Protein AF-A0A5B1R4V2-F1 (afdb_monomer_lite)

Secondary structure (DSSP, 8-state):
-----PPPP---SHHHHHHHHHHHHHHHHHHHHHHHTT-HHHHHHHHHHHHHHHHHTT-HHHHHHHHHHHHHHHHHTTTT-PPP----TTSHHHHHHHHHHHTEETTEEPPPGGGTT-TTSTTT-TTB---SS-S----HHHHHHTT-

Sequence (148 aa):
MKASGSRPSSTGPSSANEAAERDAAALYAKGAQAELGKRYDAAFRAYVDAGAAFLRLGLRAEAGKALGRAEKIKAARQGMGLAPVVRDSLSEDEQRLVLERGANVNGLRVPLWEEGEGLGDVQRLGNAYMDPDGLLKLSPEQERLSTV

Radius of gyration: 24.56 Å; chains: 1; bounding box: 59×42×67 Å

Foldseek 3Di:
DDDDDDDDDDPDPDVVLVVLLVVLVVLQVQLVVCVVVVVLLSNLVSLCVSLVSCVVSVNNVSSCVSVVVSVVSCVVCVPVDRDDDDDDCPDPVNVVVVCQVVQADPQAGEDDPVCVVDPPCCPPDPRHDDDPVPPPDDDPVVVVVVVD

pLDDT: mean 80.98, std 16.42, range [40.41, 98.06]

Structure (mmCIF, N/CA/C/O backbone):
data_AF-A0A5B1R4V2-F1
#
_entry.id   AF-A0A5B1R4V2-F1
#
loop_
_atom_site.group_PDB
_atom_site.id
_atom_site.type_symbol
_atom_site.label_atom_id
_atom_site.label_alt_id
_atom_site.label_comp_id
_atom_site.label_asym_id
_atom_site.label_entity_id
_atom_site.label_seq_id
_atom_site.pdbx_PDB_ins_code
_atom_site.Cartn_x
_atom_site.Cartn_y
_atom_site.Cartn_z
_atom_site.occupancy
_atom_site.B_iso_or_equiv
_atom_site.auth_seq_id
_atom_site.auth_comp_id
_atom_site.auth_asym_id
_atom_site.auth_atom_id
_atom_site.pdbx_PDB_model_num
ATOM 1 N N . MET A 1 1 ? -29.602 26.559 -44.755 1.00 43.41 1 MET A N 1
ATOM 2 C CA . MET A 1 1 ? -29.619 25.419 -43.814 1.00 43.41 1 MET A CA 1
ATOM 3 C C . MET A 1 1 ? -28.243 24.764 -43.825 1.00 43.41 1 MET A C 1
ATOM 5 O O . MET A 1 1 ? -27.897 24.141 -44.817 1.00 43.41 1 MET A O 1
ATOM 9 N N . LYS A 1 2 ? -27.420 24.958 -42.790 1.00 40.41 2 LYS A N 1
ATOM 10 C CA . LYS A 1 2 ? -26.205 24.160 -42.564 1.00 40.41 2 LYS A CA 1
ATOM 11 C C . LYS A 1 2 ? -26.229 23.708 -41.110 1.00 40.41 2 LYS A C 1
ATOM 13 O O . LYS A 1 2 ? -26.336 24.538 -40.213 1.00 40.41 2 LYS A O 1
ATOM 18 N N . ALA A 1 3 ? -26.268 22.393 -40.933 1.00 45.28 3 ALA A N 1
ATOM 19 C CA . ALA A 1 3 ? -26.444 21.730 -39.657 1.00 45.28 3 ALA A CA 1
ATOM 20 C C . ALA A 1 3 ? -25.195 21.882 -38.782 1.00 45.28 3 ALA A C 1
ATOM 22 O O . ALA A 1 3 ? -24.066 21.718 -39.243 1.00 45.28 3 ALA A O 1
ATOM 23 N N . SER A 1 4 ? -25.455 22.192 -37.516 1.00 47.47 4 SER A N 1
ATOM 24 C CA . SER A 1 4 ? -24.534 22.087 -36.393 1.00 47.47 4 SER A CA 1
ATOM 25 C C . SER A 1 4 ? -24.094 20.630 -36.225 1.00 47.47 4 SER A C 1
ATOM 27 O O . SER A 1 4 ? -24.928 19.753 -36.008 1.00 47.47 4 SER A O 1
ATOM 29 N N . GLY A 1 5 ? -22.793 20.373 -36.347 1.00 43.22 5 GLY A N 1
ATOM 30 C CA . GLY A 1 5 ? -22.163 19.122 -35.935 1.00 43.22 5 GLY A CA 1
ATOM 31 C C . GLY A 1 5 ? -21.482 19.331 -34.589 1.00 43.22 5 GLY A C 1
ATOM 32 O O . GLY A 1 5 ? -20.332 19.763 -34.540 1.00 43.22 5 GLY A O 1
ATOM 33 N N . SER A 1 6 ? -22.209 19.063 -33.506 1.00 46.66 6 SER A N 1
ATOM 34 C CA . SER A 1 6 ? -21.683 19.080 -32.140 1.00 46.66 6 SER A CA 1
ATOM 35 C C . SER A 1 6 ? -20.737 17.889 -31.954 1.00 46.66 6 SER A C 1
ATOM 37 O O . SER A 1 6 ? -21.153 16.741 -32.118 1.00 46.66 6 SER A O 1
ATOM 39 N N . ARG A 1 7 ? -19.454 18.137 -31.663 1.00 51.91 7 ARG A N 1
ATOM 40 C CA . ARG A 1 7 ? -18.500 17.070 -31.316 1.00 51.91 7 ARG A CA 1
ATOM 41 C C . ARG A 1 7 ? -18.818 16.538 -29.909 1.00 51.91 7 ARG A C 1
ATOM 43 O O . ARG A 1 7 ? -19.034 17.353 -29.013 1.00 51.91 7 ARG A O 1
ATOM 50 N N . PRO A 1 8 ? -18.812 15.213 -29.683 1.00 48.41 8 PRO A N 1
ATOM 51 C CA . PRO A 1 8 ? -18.995 14.652 -28.351 1.00 48.41 8 PRO A CA 1
ATOM 52 C C . PRO A 1 8 ? -17.787 14.995 -27.469 1.00 48.41 8 PRO A C 1
ATOM 54 O O . PRO A 1 8 ? -16.636 14.784 -27.853 1.00 48.41 8 PRO A O 1
ATOM 57 N N . SER A 1 9 ? -18.063 15.560 -26.295 1.00 51.78 9 SER A N 1
ATOM 58 C CA . SER A 1 9 ? -17.080 15.861 -25.258 1.00 51.78 9 SER A CA 1
ATOM 59 C C . SER A 1 9 ? -16.480 14.574 -24.690 1.00 51.78 9 SER A C 1
ATOM 61 O O . SER A 1 9 ? -17.198 13.642 -24.336 1.00 51.78 9 SER A O 1
ATOM 63 N N . SER A 1 10 ? -15.157 14.548 -24.577 1.00 52.62 10 SER A N 1
ATOM 64 C CA . SER A 1 10 ? -14.355 13.475 -23.995 1.00 52.62 10 SER A CA 1
ATOM 65 C C . SER A 1 10 ? -14.582 13.346 -22.482 1.00 52.62 10 SER A C 1
ATOM 67 O O . SER A 1 10 ? -13.921 14.014 -21.686 1.00 52.62 10 SER A O 1
ATOM 69 N N . THR A 1 11 ? -15.490 12.466 -22.069 1.00 56.22 11 THR A N 1
ATOM 70 C CA . THR A 1 11 ? -15.658 12.038 -20.669 1.00 56.22 11 THR A CA 1
ATOM 71 C C . THR A 1 11 ? -14.894 10.725 -20.467 1.00 56.22 11 THR A C 1
ATOM 73 O O . THR A 1 11 ? -15.481 9.653 -20.521 1.00 56.22 11 THR A O 1
ATOM 76 N N . GLY A 1 12 ? -13.564 10.789 -20.352 1.00 57.59 12 GLY A N 1
ATOM 77 C CA . GLY A 1 12 ? -12.692 9.597 -20.349 1.00 57.59 12 GLY A CA 1
ATOM 78 C C . GLY A 1 12 ? -12.005 9.255 -19.014 1.00 57.59 12 GLY A C 1
ATOM 79 O O . GLY A 1 12 ? -12.005 8.090 -18.645 1.00 57.59 12 GLY A O 1
ATOM 80 N N . PRO A 1 13 ? -11.435 10.215 -18.258 1.00 58.84 13 PRO A N 1
ATOM 81 C CA . PRO A 1 13 ? -10.667 9.883 -17.043 1.00 58.84 13 PRO A CA 1
ATOM 82 C C . PRO A 1 13 ? -11.305 10.295 -15.696 1.00 58.84 13 PRO A C 1
ATOM 84 O O . PRO A 1 13 ? -10.902 9.785 -14.655 1.00 58.84 13 PRO A O 1
ATOM 87 N N . SER A 1 14 ? -12.303 11.190 -15.674 1.00 66.38 14 SER A N 1
ATOM 88 C CA . SER A 1 14 ? -12.836 11.750 -14.410 1.00 66.38 14 SER A CA 1
ATOM 89 C C . SER A 1 14 ? -13.628 10.733 -13.582 1.00 66.38 14 SER A C 1
ATOM 91 O O . SER A 1 14 ? -13.420 10.612 -12.380 1.00 66.38 14 SER A O 1
ATOM 93 N N . SER A 1 15 ? -14.508 9.956 -14.218 1.00 76.06 15 SER A N 1
ATOM 94 C CA . SER A 1 15 ? -15.376 9.003 -13.514 1.00 76.06 15 SER A CA 1
ATOM 95 C C . SER A 1 15 ? -14.612 7.809 -12.937 1.00 76.06 15 SER A C 1
ATOM 97 O O . SER A 1 15 ? -15.007 7.270 -11.905 1.00 76.06 15 SER A O 1
ATOM 99 N N . ALA A 1 16 ? -13.519 7.397 -13.589 1.00 81.12 16 ALA A N 1
ATOM 100 C CA . ALA A 1 16 ? -12.657 6.317 -13.116 1.00 81.12 16 ALA A CA 1
ATOM 101 C C . ALA A 1 16 ? -11.866 6.739 -11.869 1.00 81.12 16 ALA A C 1
ATOM 103 O O . ALA A 1 16 ? -11.811 5.985 -10.899 1.00 81.12 16 ALA A O 1
ATOM 104 N N . ASN A 1 17 ? -11.335 7.966 -11.859 1.00 86.31 17 ASN A N 1
ATOM 105 C CA . ASN A 1 17 ? -10.667 8.519 -10.682 1.00 86.31 17 ASN A CA 1
ATOM 106 C C . ASN A 1 17 ? -11.640 8.688 -9.512 1.00 86.31 17 ASN A C 1
ATOM 108 O O . ASN A 1 17 ? -11.322 8.276 -8.405 1.00 86.31 17 ASN A O 1
ATOM 112 N N . GLU A 1 18 ? -12.858 9.181 -9.752 1.00 88.94 18 GLU A N 1
ATOM 113 C CA . GLU A 1 18 ? -13.885 9.265 -8.707 1.00 88.94 18 GLU A CA 1
ATOM 114 C C . GLU A 1 18 ? -14.257 7.896 -8.119 1.00 88.94 18 GLU A C 1
ATOM 116 O O . GLU A 1 18 ? -14.480 7.775 -6.915 1.00 88.94 18 GLU A O 1
ATOM 121 N N . ALA A 1 19 ? -14.356 6.857 -8.953 1.00 92.44 19 ALA A N 1
ATOM 122 C CA . ALA A 1 19 ? -14.608 5.500 -8.477 1.00 92.44 19 ALA A CA 1
ATOM 123 C C . ALA A 1 19 ? -13.443 4.993 -7.613 1.00 92.44 19 ALA A C 1
ATOM 125 O O . ALA A 1 19 ? -13.670 4.519 -6.502 1.00 92.44 19 ALA A O 1
ATOM 126 N N . ALA A 1 20 ? -12.204 5.187 -8.066 1.00 93.31 20 ALA A N 1
ATOM 127 C CA . ALA A 1 20 ? -11.012 4.804 -7.318 1.00 93.31 20 ALA A CA 1
ATOM 128 C C . ALA A 1 20 ? -10.870 5.575 -5.990 1.00 93.31 20 ALA A C 1
ATOM 130 O O . ALA A 1 20 ? -10.469 5.001 -4.977 1.00 93.31 20 ALA A O 1
ATOM 131 N N . GLU A 1 21 ? -11.243 6.856 -5.960 1.00 94.25 21 GLU A N 1
ATOM 132 C CA . GLU A 1 21 ? -11.304 7.656 -4.734 1.00 94.25 21 GLU A CA 1
ATOM 133 C C . GLU A 1 21 ? -12.346 7.111 -3.751 1.00 94.25 21 GLU A C 1
ATOM 135 O O . GLU A 1 21 ? -12.066 6.998 -2.554 1.00 94.25 21 GLU A O 1
ATOM 140 N N . ARG A 1 22 ? -13.535 6.728 -4.241 1.00 95.81 22 ARG A N 1
ATOM 141 C CA . ARG A 1 22 ? -14.576 6.092 -3.415 1.00 95.81 22 ARG A CA 1
ATOM 142 C C . ARG A 1 22 ? -14.102 4.754 -2.855 1.00 95.81 22 ARG A C 1
ATOM 144 O O . ARG A 1 22 ? -14.316 4.499 -1.671 1.00 95.81 22 ARG A O 1
ATOM 151 N N . ASP A 1 23 ? -13.423 3.939 -3.656 1.00 96.06 23 ASP A N 1
ATOM 152 C CA . ASP A 1 23 ? -12.872 2.655 -3.215 1.00 96.06 23 ASP A CA 1
ATOM 153 C C . ASP A 1 23 ? -11.780 2.846 -2.149 1.00 96.06 23 ASP A C 1
ATOM 155 O O . ASP A 1 23 ? -11.788 2.176 -1.110 1.00 96.06 23 ASP A O 1
ATOM 159 N N . ALA A 1 24 ? -10.886 3.822 -2.337 1.00 96.81 24 ALA A N 1
ATOM 160 C CA . ALA A 1 24 ? -9.872 4.183 -1.347 1.00 96.81 24 ALA A CA 1
ATOM 161 C C . ALA A 1 24 ? -10.504 4.685 -0.033 1.00 96.81 24 ALA A C 1
ATOM 163 O O . ALA A 1 24 ? -10.103 4.276 1.064 1.00 96.81 24 ALA A O 1
ATOM 164 N N . ALA A 1 25 ? -11.548 5.514 -0.124 1.00 96.56 25 ALA A N 1
ATOM 165 C CA . ALA A 1 25 ? -12.315 5.967 1.033 1.00 96.56 25 ALA A CA 1
ATOM 166 C C . ALA A 1 25 ? -13.054 4.812 1.733 1.00 96.56 25 ALA A C 1
ATOM 168 O O . ALA A 1 25 ? -13.112 4.773 2.966 1.00 96.56 25 ALA A O 1
ATOM 169 N N . ALA A 1 26 ? -13.566 3.835 0.981 1.00 98.00 26 ALA A N 1
ATOM 170 C CA . ALA A 1 26 ? -14.204 2.643 1.530 1.00 98.00 26 ALA A CA 1
ATOM 171 C C . ALA A 1 26 ? -13.207 1.764 2.305 1.00 98.00 26 ALA A C 1
ATOM 173 O O . ALA A 1 26 ? -13.535 1.285 3.394 1.00 98.00 26 ALA A O 1
ATOM 174 N N . LEU A 1 27 ? -11.973 1.605 1.810 1.00 97.62 27 LEU A N 1
ATOM 175 C CA . LEU A 1 27 ? -10.892 0.930 2.543 1.00 97.62 27 LEU A CA 1
ATO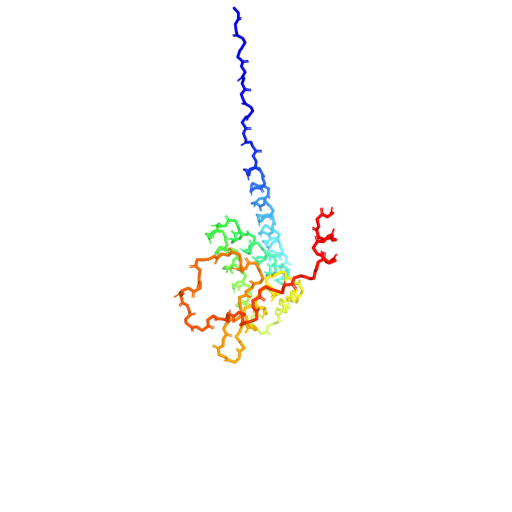M 176 C C . LEU A 1 27 ? -10.557 1.660 3.851 1.00 97.62 27 LEU A C 1
ATOM 178 O O . LEU A 1 27 ? -10.445 1.025 4.903 1.00 97.62 27 LEU A O 1
ATOM 182 N N . TYR A 1 28 ? -10.483 2.993 3.819 1.00 97.75 28 TYR A N 1
ATOM 183 C CA . TYR A 1 28 ? -10.264 3.796 5.024 1.00 97.75 28 TYR A CA 1
ATOM 184 C C . TYR A 1 28 ? -11.391 3.605 6.051 1.00 97.75 28 TYR A C 1
ATOM 186 O O . TYR A 1 28 ? -11.133 3.367 7.235 1.00 97.75 28 TYR A O 1
ATOM 194 N N . ALA A 1 29 ? -12.649 3.659 5.603 1.00 98.06 29 ALA A N 1
ATOM 195 C CA . ALA A 1 29 ? -13.817 3.445 6.454 1.00 98.06 29 ALA A CA 1
ATOM 196 C C . ALA A 1 29 ? -13.841 2.024 7.042 1.00 98.06 29 ALA A C 1
ATOM 198 O O . ALA A 1 29 ? -14.110 1.853 8.233 1.00 98.06 29 ALA A O 1
ATOM 199 N N . LYS A 1 30 ? -13.489 1.007 6.246 1.00 97.75 30 LYS A N 1
ATOM 200 C CA . LYS A 1 30 ? -13.327 -0.381 6.704 1.00 97.75 30 LYS A CA 1
ATOM 201 C C . LYS A 1 30 ? -12.275 -0.487 7.810 1.00 97.75 30 LYS A C 1
ATOM 203 O O . LYS A 1 30 ? -12.514 -1.175 8.803 1.00 97.75 30 LYS A O 1
ATOM 208 N N . GLY A 1 31 ? -11.152 0.220 7.668 1.00 96.88 31 GLY A N 1
ATOM 209 C CA . GLY A 1 31 ? -10.122 0.327 8.703 1.00 96.88 31 GLY A CA 1
ATOM 210 C C . GLY A 1 31 ? -10.666 0.910 10.007 1.00 96.88 31 GLY A C 1
ATOM 211 O O . GLY A 1 31 ? -10.493 0.306 11.065 1.00 96.88 31 GLY A O 1
ATOM 212 N N . ALA A 1 32 ? -11.415 2.012 9.923 1.00 97.69 32 ALA A N 1
ATOM 213 C CA . ALA A 1 32 ? -12.030 2.650 11.087 1.00 97.69 32 ALA A CA 1
ATOM 214 C C . ALA A 1 32 ? -13.023 1.725 11.813 1.00 97.69 32 ALA A C 1
ATOM 216 O O . ALA A 1 32 ? -12.983 1.608 13.037 1.00 97.69 32 ALA A O 1
ATOM 217 N N . GLN A 1 33 ? -13.875 1.015 11.068 1.00 97.81 33 GLN A N 1
ATOM 218 C CA . GLN A 1 33 ? -14.822 0.054 11.646 1.00 97.81 33 GLN A CA 1
ATOM 219 C C . GLN A 1 33 ? -14.109 -1.129 12.316 1.00 97.81 33 GLN A C 1
ATOM 221 O O . GLN A 1 33 ? -14.471 -1.541 13.419 1.00 97.81 33 GLN A O 1
ATOM 226 N N . ALA A 1 34 ? -13.062 -1.665 11.682 1.00 96.56 34 ALA A N 1
ATOM 227 C CA . ALA A 1 34 ? -12.259 -2.733 12.265 1.00 96.56 34 ALA A CA 1
ATOM 228 C C . ALA A 1 34 ? -11.538 -2.278 13.545 1.00 96.56 34 ALA A C 1
ATOM 230 O O . ALA A 1 34 ? -11.454 -3.047 14.504 1.00 96.56 34 ALA A O 1
ATOM 231 N N . GLU A 1 35 ? -11.063 -1.031 13.589 1.00 95.38 35 GLU A N 1
ATOM 232 C CA . GLU A 1 35 ? -10.407 -0.464 14.766 1.00 95.38 35 GLU A CA 1
ATOM 233 C C . GLU A 1 35 ? -11.380 -0.311 15.942 1.00 95.38 35 GLU A C 1
ATOM 235 O O . GLU A 1 35 ? -11.058 -0.736 17.053 1.00 95.38 35 GLU A O 1
ATOM 240 N N . LEU A 1 36 ? -12.594 0.202 15.695 1.00 96.25 36 LEU A N 1
ATOM 241 C CA . LEU A 1 36 ? -13.664 0.274 16.702 1.00 96.25 36 LEU A CA 1
ATOM 242 C C . LEU A 1 36 ? -14.012 -1.113 17.260 1.00 96.25 36 LEU A C 1
ATOM 244 O O . LEU A 1 36 ? -14.207 -1.278 18.463 1.00 96.25 36 LEU A O 1
ATOM 248 N N . GLY A 1 37 ? -14.015 -2.130 16.396 1.00 95.94 37 GLY A N 1
ATOM 249 C CA . GLY A 1 37 ? -14.207 -3.529 16.775 1.00 95.94 37 GLY A CA 1
ATOM 250 C C . GLY A 1 37 ? -12.992 -4.199 17.428 1.00 95.94 37 GLY A C 1
ATOM 251 O O . GLY A 1 37 ? -13.027 -5.411 17.632 1.00 95.94 37 GLY A O 1
ATOM 252 N N . LYS A 1 38 ? -11.908 -3.461 17.719 1.00 93.38 38 LYS A N 1
ATOM 253 C CA . LYS A 1 38 ? -10.629 -3.973 18.256 1.00 93.38 38 LYS A CA 1
ATOM 254 C C . LYS A 1 38 ? -9.976 -5.064 17.392 1.00 93.38 38 LYS A C 1
ATOM 256 O O . LYS A 1 38 ? -9.137 -5.830 17.865 1.00 93.38 38 LYS A O 1
ATOM 261 N N . ARG A 1 39 ? -10.323 -5.131 16.104 1.00 94.00 39 ARG A N 1
ATOM 262 C CA . ARG A 1 39 ? -9.727 -6.041 15.112 1.00 94.00 39 ARG A CA 1
ATOM 263 C C . ARG A 1 39 ? -8.501 -5.376 14.494 1.00 94.00 39 ARG A C 1
ATOM 265 O O . ARG A 1 39 ? -8.496 -5.021 13.318 1.00 94.00 39 ARG A O 1
ATOM 272 N N . TYR A 1 40 ? -7.473 -5.172 15.314 1.00 93.12 40 TYR A N 1
ATOM 273 C CA . TYR A 1 40 ? -6.329 -4.322 14.972 1.00 93.12 40 TYR A CA 1
ATOM 274 C C . TYR A 1 40 ? -5.533 -4.798 13.752 1.00 93.12 40 TYR A C 1
ATOM 276 O O . TYR A 1 40 ? -5.097 -3.956 12.976 1.00 93.12 40 TYR A O 1
ATOM 284 N N . ASP A 1 41 ? -5.405 -6.109 13.519 1.00 91.69 41 ASP A N 1
ATOM 285 C CA . ASP A 1 41 ? -4.743 -6.629 12.312 1.00 91.69 41 ASP A CA 1
ATOM 286 C C . ASP A 1 41 ? -5.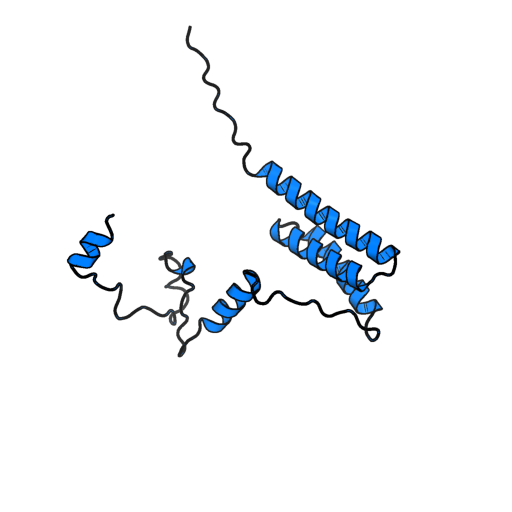499 -6.249 11.033 1.00 91.69 41 ASP A C 1
ATOM 288 O O . ASP A 1 41 ? -4.909 -5.792 10.053 1.00 91.69 41 ASP A O 1
ATOM 292 N N . ALA A 1 42 ? -6.827 -6.396 11.054 1.00 93.62 42 ALA A N 1
ATOM 293 C CA . ALA A 1 42 ? -7.686 -6.033 9.932 1.00 93.62 42 ALA A CA 1
ATOM 294 C C . ALA A 1 42 ? -7.715 -4.514 9.717 1.00 93.62 42 ALA A C 1
ATOM 296 O O . ALA A 1 42 ? -7.684 -4.058 8.576 1.00 93.62 42 ALA A O 1
ATOM 297 N N . ALA A 1 43 ? -7.732 -3.738 10.805 1.00 95.44 43 ALA A N 1
ATOM 298 C CA . ALA A 1 43 ? -7.672 -2.283 10.756 1.00 95.44 43 ALA A CA 1
ATOM 299 C C . ALA A 1 43 ? -6.345 -1.789 10.168 1.00 95.44 43 ALA A C 1
ATOM 301 O O . ALA A 1 43 ? -6.342 -0.956 9.265 1.00 95.44 43 ALA A O 1
ATOM 302 N N . PHE A 1 44 ? -5.225 -2.344 10.637 1.00 94.94 44 PHE A N 1
ATOM 303 C CA . PHE A 1 44 ? -3.891 -2.006 10.154 1.00 94.94 44 PHE A CA 1
ATOM 304 C C . PHE A 1 44 ? -3.760 -2.269 8.651 1.00 94.94 44 PHE A C 1
ATOM 306 O O . PHE A 1 44 ? -3.373 -1.367 7.914 1.00 94.94 44 PHE A O 1
ATOM 313 N N . ARG A 1 45 ? -4.148 -3.467 8.187 1.00 94.38 45 ARG A N 1
ATOM 314 C CA . ARG A 1 45 ? -4.126 -3.816 6.757 1.00 94.38 45 ARG A CA 1
ATOM 315 C C . ARG A 1 45 ? -4.990 -2.869 5.929 1.00 94.38 45 ARG A C 1
ATOM 317 O O . ARG A 1 45 ? -4.490 -2.271 4.989 1.00 94.38 45 ARG A O 1
ATOM 324 N N . ALA A 1 46 ? -6.236 -2.638 6.342 1.00 96.44 46 ALA A N 1
ATOM 325 C CA . ALA A 1 46 ? -7.144 -1.753 5.615 1.00 96.44 46 ALA A CA 1
ATOM 326 C C . ALA A 1 46 ? -6.627 -0.304 5.515 1.00 96.44 46 ALA A C 1
ATOM 328 O O . ALA A 1 46 ? -6.805 0.335 4.481 1.00 96.44 46 ALA A O 1
ATOM 329 N N . TYR A 1 47 ? -5.957 0.215 6.551 1.00 97.50 47 TYR A N 1
ATOM 330 C CA . TYR A 1 47 ? -5.337 1.541 6.489 1.00 97.50 47 TYR A CA 1
ATOM 331 C C . TYR A 1 47 ? -4.100 1.595 5.587 1.00 97.50 47 TYR A C 1
ATOM 333 O O . TYR A 1 47 ? -3.899 2.605 4.911 1.00 97.50 47 TYR A O 1
ATOM 341 N N . VAL A 1 48 ? -3.288 0.534 5.548 1.00 95.81 48 VAL A N 1
ATOM 342 C CA . VAL A 1 48 ? -2.166 0.426 4.600 1.00 95.81 48 VAL A CA 1
ATOM 343 C C . VAL A 1 48 ? -2.689 0.376 3.164 1.00 95.81 48 VAL A C 1
ATOM 345 O O . VAL A 1 48 ? -2.213 1.140 2.326 1.00 95.81 48 VAL A O 1
ATOM 348 N N . ASP A 1 49 ? -3.715 -0.438 2.903 1.00 95.62 49 ASP A N 1
ATOM 349 C CA . ASP A 1 49 ? -4.334 -0.571 1.580 1.00 95.62 49 ASP A CA 1
ATOM 350 C C . ASP A 1 49 ? -4.956 0.757 1.119 1.00 95.62 49 ASP A C 1
ATOM 352 O O . ASP A 1 49 ? -4.737 1.194 -0.011 1.00 95.62 49 ASP A O 1
ATOM 356 N N . ALA A 1 50 ? -5.670 1.454 2.014 1.00 97.44 50 ALA A N 1
ATOM 357 C CA . ALA A 1 50 ? -6.214 2.783 1.739 1.00 97.44 50 ALA A CA 1
ATOM 358 C C . ALA A 1 50 ? -5.104 3.801 1.433 1.00 97.44 50 ALA A C 1
ATOM 360 O O . ALA A 1 50 ? -5.205 4.562 0.473 1.00 97.44 50 ALA A O 1
ATOM 361 N N . GLY A 1 51 ? -4.024 3.801 2.222 1.00 96.94 51 GLY A N 1
ATOM 362 C CA . GLY A 1 51 ? -2.874 4.678 2.007 1.00 96.94 51 GLY A CA 1
ATOM 363 C C . GLY A 1 51 ? -2.217 4.456 0.644 1.00 96.94 51 GLY A C 1
ATOM 364 O O . GLY A 1 51 ? -1.953 5.421 -0.072 1.00 96.94 51 GLY A O 1
ATOM 365 N N . ALA A 1 52 ? -2.013 3.196 0.255 1.00 94.19 52 ALA A N 1
ATOM 366 C CA . ALA A 1 52 ? -1.483 2.839 -1.058 1.00 94.19 52 ALA A CA 1
ATOM 367 C C . ALA A 1 52 ? -2.412 3.291 -2.199 1.00 94.19 52 ALA A C 1
ATOM 369 O O . ALA A 1 52 ? -1.939 3.870 -3.179 1.00 94.19 52 ALA A O 1
ATOM 370 N N . ALA A 1 53 ? -3.727 3.094 -2.060 1.00 95.31 53 ALA A N 1
ATOM 371 C CA . ALA A 1 53 ? -4.708 3.540 -3.048 1.00 95.31 53 ALA A CA 1
ATOM 372 C C . ALA A 1 53 ? -4.704 5.071 -3.216 1.00 95.31 53 ALA A C 1
ATOM 374 O O . ALA A 1 53 ? -4.628 5.568 -4.339 1.00 95.31 53 ALA A O 1
ATOM 375 N N . PHE A 1 54 ? -4.679 5.829 -2.115 1.00 96.75 54 PHE A N 1
ATOM 376 C CA . PHE A 1 54 ? -4.573 7.290 -2.166 1.00 96.75 54 PHE A CA 1
ATOM 377 C C . PHE A 1 54 ? -3.260 7.771 -2.800 1.00 96.75 54 PHE A C 1
ATOM 379 O O . PHE A 1 54 ? -3.269 8.752 -3.542 1.00 96.75 54 PHE A O 1
ATOM 386 N N . LEU A 1 55 ? -2.138 7.078 -2.566 1.00 95.31 55 LEU A N 1
ATOM 387 C CA . LEU A 1 55 ? -0.860 7.412 -3.205 1.00 95.31 55 LEU A CA 1
ATOM 388 C C . LEU A 1 55 ? -0.898 7.226 -4.723 1.00 95.31 55 LEU A C 1
ATOM 390 O O . LEU A 1 55 ? -0.392 8.094 -5.434 1.00 95.31 55 LEU A O 1
ATOM 394 N N . ARG A 1 56 ? -1.525 6.152 -5.222 1.00 92.50 56 ARG A N 1
ATOM 395 C CA . ARG A 1 56 ? -1.701 5.923 -6.670 1.00 92.50 56 ARG A CA 1
ATOM 396 C C . ARG A 1 56 ? -2.513 7.038 -7.338 1.00 92.50 56 ARG A C 1
ATOM 398 O O . ARG A 1 56 ? -2.250 7.371 -8.485 1.00 92.50 56 ARG A O 1
ATOM 405 N N . LEU A 1 57 ? -3.440 7.647 -6.598 1.00 92.69 57 LEU A N 1
ATOM 406 C CA . LEU A 1 57 ? -4.261 8.779 -7.045 1.00 92.69 57 LEU A CA 1
ATOM 407 C C . LEU A 1 57 ? -3.588 10.150 -6.842 1.00 92.69 57 LEU A C 1
ATOM 409 O O . LEU A 1 57 ? -4.151 11.176 -7.208 1.00 92.69 57 LEU A O 1
ATOM 413 N N . GLY A 1 58 ? -2.395 10.203 -6.238 1.00 94.19 58 GLY A N 1
ATOM 414 C CA . GLY A 1 58 ? -1.701 11.457 -5.925 1.00 94.19 58 GLY A CA 1
ATOM 415 C C . GLY A 1 58 ? -2.243 12.209 -4.699 1.00 94.19 58 GLY A C 1
ATOM 416 O O . GLY A 1 58 ? -1.752 13.297 -4.384 1.0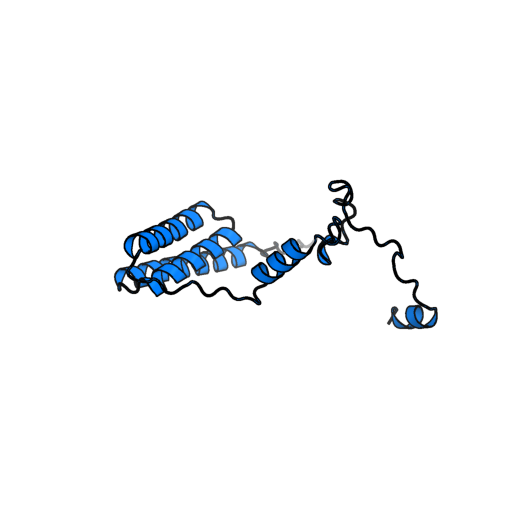0 94.19 58 GLY A O 1
ATOM 417 N N . LEU A 1 59 ? -3.191 11.626 -3.958 1.00 95.12 59 LEU A N 1
ATOM 418 C CA . LEU A 1 59 ? -3.837 12.203 -2.773 1.00 95.12 59 LEU A CA 1
ATOM 419 C C . LEU A 1 59 ? -2.970 12.021 -1.518 1.00 95.12 59 LEU A C 1
ATOM 421 O O . LEU A 1 59 ? -3.248 11.229 -0.615 1.00 95.12 59 LEU A O 1
ATOM 425 N N . ARG A 1 60 ? -1.860 12.764 -1.472 1.00 95.38 60 ARG A N 1
ATOM 426 C CA . ARG A 1 60 ? -0.827 12.630 -0.429 1.00 95.38 60 ARG A CA 1
ATOM 427 C C . ARG A 1 60 ? -1.331 12.917 0.988 1.00 95.38 60 ARG A C 1
ATOM 429 O O . ARG A 1 60 ? -0.865 12.278 1.930 1.00 95.38 60 ARG A O 1
ATOM 436 N N . ALA A 1 61 ? -2.256 13.861 1.158 1.00 96.81 61 ALA A N 1
ATOM 437 C CA . ALA A 1 61 ? -2.775 14.211 2.480 1.00 96.81 61 ALA A CA 1
ATOM 438 C C . ALA A 1 61 ? -3.629 13.072 3.066 1.00 96.81 61 ALA A C 1
ATOM 440 O O . ALA A 1 61 ? -3.468 12.700 4.228 1.00 96.81 61 ALA A O 1
ATOM 441 N N . GLU A 1 62 ? -4.496 12.479 2.250 1.00 95.62 62 GLU A N 1
ATOM 442 C CA . GLU A 1 62 ? -5.372 11.355 2.590 1.00 95.62 62 GLU A CA 1
ATOM 443 C C . GLU A 1 62 ? -4.550 10.099 2.869 1.00 95.62 62 GLU A C 1
ATOM 445 O O . GLU A 1 62 ? -4.756 9.435 3.890 1.00 95.62 62 GLU A O 1
ATOM 450 N N . ALA A 1 63 ? -3.543 9.840 2.030 1.00 96.81 63 ALA A N 1
ATOM 451 C CA . ALA A 1 63 ? -2.567 8.788 2.269 1.00 96.81 63 ALA A CA 1
ATOM 452 C C . ALA A 1 63 ? -1.863 8.966 3.623 1.00 96.81 63 ALA A C 1
ATOM 454 O O . ALA A 1 63 ? -1.809 8.029 4.419 1.00 96.81 63 ALA A O 1
ATOM 455 N N . GLY A 1 64 ? -1.389 10.179 3.928 1.00 97.31 64 GLY A N 1
ATOM 456 C CA . GLY A 1 64 ? -0.748 10.492 5.206 1.00 97.31 64 GLY A CA 1
ATOM 457 C C . GLY A 1 64 ? -1.663 10.248 6.410 1.00 97.31 64 GLY A C 1
ATOM 458 O O . GLY A 1 64 ? -1.229 9.680 7.412 1.00 97.31 64 GLY A O 1
ATOM 459 N N . LYS A 1 65 ? -2.954 10.594 6.306 1.00 97.62 65 LYS A N 1
ATOM 460 C CA . LYS A 1 65 ? -3.950 10.302 7.353 1.00 97.62 65 LYS A CA 1
ATOM 461 C C . LYS A 1 65 ? -4.114 8.795 7.569 1.00 97.62 65 LYS A C 1
ATOM 463 O O . LYS A 1 65 ? -4.142 8.354 8.717 1.00 97.62 65 LYS A O 1
ATOM 468 N N . ALA A 1 66 ? -4.237 8.015 6.494 1.00 97.25 66 ALA A N 1
ATOM 469 C CA . ALA A 1 66 ? -4.398 6.563 6.565 1.00 97.25 66 ALA A CA 1
ATOM 470 C C . ALA A 1 66 ? -3.163 5.888 7.183 1.00 97.25 66 ALA A C 1
ATOM 472 O O . ALA A 1 66 ? -3.277 5.162 8.173 1.00 97.25 66 ALA A O 1
ATOM 473 N N . LEU A 1 67 ? -1.972 6.208 6.674 1.00 97.06 67 LEU A N 1
ATOM 474 C CA . LEU A 1 67 ? -0.714 5.651 7.168 1.00 97.06 67 LEU A CA 1
ATOM 475 C C . LEU A 1 67 ? -0.433 6.064 8.617 1.00 97.06 67 LEU A C 1
ATOM 477 O O . LEU A 1 67 ? -0.056 5.219 9.425 1.00 97.06 67 LEU A O 1
ATOM 481 N N . GLY A 1 68 ? -0.734 7.308 9.000 1.00 96.81 68 GLY A N 1
ATOM 482 C CA . GLY A 1 68 ? -0.600 7.756 10.387 1.00 96.81 68 GLY A CA 1
ATOM 483 C C . GLY A 1 68 ? -1.505 6.994 11.368 1.00 96.81 68 GLY A C 1
ATOM 484 O O . GLY A 1 68 ? -1.149 6.818 12.534 1.00 96.81 68 GLY A O 1
ATOM 485 N N . ARG A 1 69 ? -2.672 6.494 10.930 1.00 96.56 69 ARG A N 1
ATOM 486 C CA . ARG A 1 69 ? -3.500 5.582 11.746 1.00 96.56 69 ARG A CA 1
ATOM 487 C C . ARG A 1 69 ? -2.868 4.199 11.848 1.00 96.56 69 ARG A C 1
ATOM 489 O O . ARG A 1 69 ? -2.792 3.657 12.951 1.00 96.56 69 ARG A O 1
ATOM 496 N N . ALA A 1 70 ? -2.370 3.659 10.737 1.00 94.62 70 ALA A N 1
ATOM 497 C CA . ALA A 1 70 ? -1.667 2.379 10.723 1.00 94.62 70 ALA A CA 1
ATOM 498 C C . ALA A 1 70 ? -0.451 2.397 11.671 1.00 94.62 70 ALA A C 1
ATOM 500 O O . ALA A 1 70 ? -0.282 1.489 12.485 1.00 94.62 70 ALA A O 1
ATOM 501 N N . GLU A 1 71 ? 0.350 3.463 11.651 1.00 94.12 71 GLU A N 1
ATOM 502 C CA . GLU A 1 71 ? 1.488 3.645 12.558 1.00 94.12 71 GLU A CA 1
ATOM 503 C C . GLU A 1 71 ? 1.071 3.695 14.029 1.00 94.12 71 GLU A C 1
ATOM 505 O O . GLU A 1 71 ? 1.710 3.056 14.864 1.00 94.12 71 GLU A O 1
ATOM 510 N N . LYS A 1 72 ? -0.030 4.383 14.357 1.00 94.69 72 LYS A N 1
ATOM 511 C CA . LYS A 1 72 ? -0.573 4.405 15.726 1.00 94.69 72 LYS A CA 1
ATOM 512 C C . LYS A 1 72 ? -0.986 3.016 16.197 1.00 94.69 72 LYS A C 1
ATOM 514 O O . LYS A 1 72 ? -0.659 2.644 17.321 1.00 94.69 72 LYS A O 1
ATOM 519 N N . ILE A 1 73 ? -1.656 2.237 15.346 1.00 91.56 73 ILE A N 1
ATOM 520 C CA . ILE A 1 73 ? -2.017 0.848 15.661 1.00 91.56 73 ILE A CA 1
ATOM 521 C C . ILE A 1 73 ? -0.750 0.012 15.865 1.00 91.56 73 ILE A C 1
ATOM 523 O O . ILE A 1 73 ? -0.655 -0.722 16.847 1.00 91.56 73 ILE A O 1
ATOM 527 N N . LYS A 1 74 ? 0.246 0.163 14.984 1.00 89.75 74 LYS A N 1
ATOM 528 C CA . LYS A 1 74 ? 1.542 -0.512 15.099 1.00 89.75 74 LYS A CA 1
ATOM 529 C C . LYS A 1 74 ? 2.240 -0.191 16.412 1.00 89.75 74 LYS A C 1
ATOM 531 O O . LYS A 1 74 ? 2.673 -1.118 17.085 1.00 89.75 74 LYS A O 1
ATOM 536 N N . ALA A 1 75 ? 2.312 1.083 16.787 1.00 89.12 75 ALA A N 1
ATOM 537 C CA . ALA A 1 75 ? 2.912 1.529 18.040 1.00 89.12 75 ALA A CA 1
ATOM 538 C C . ALA A 1 75 ? 2.153 0.981 19.259 1.00 89.12 75 ALA A C 1
ATOM 540 O O . ALA A 1 75 ? 2.760 0.380 20.138 1.00 89.12 75 ALA A O 1
ATOM 541 N N . ALA A 1 76 ? 0.822 1.098 19.276 1.00 87.44 76 ALA A N 1
ATOM 542 C CA . ALA A 1 76 ? -0.019 0.620 20.376 1.00 87.44 76 ALA A CA 1
ATOM 543 C C . ALA A 1 76 ? 0.008 -0.909 20.557 1.00 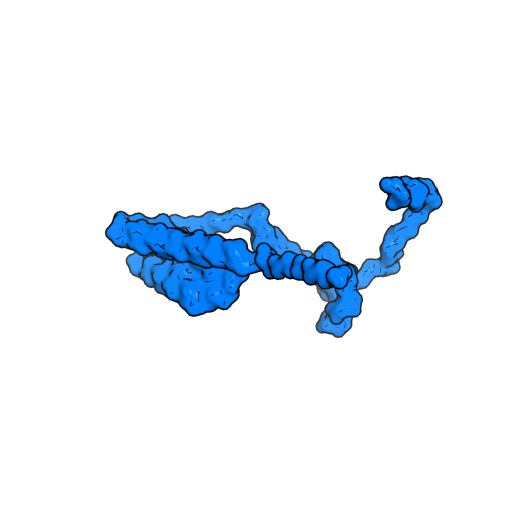87.44 76 ALA A C 1
ATOM 545 O O . ALA A 1 76 ? -0.324 -1.419 21.626 1.00 87.44 76 ALA A O 1
ATOM 546 N N . ARG A 1 77 ? 0.373 -1.650 19.507 1.00 85.38 77 ARG A N 1
ATOM 547 C CA . ARG A 1 77 ? 0.418 -3.118 19.484 1.00 85.38 77 ARG A CA 1
ATOM 548 C C . ARG A 1 77 ? 1.841 -3.676 19.472 1.00 85.38 77 ARG A C 1
ATOM 550 O O . ARG A 1 77 ? 2.002 -4.890 19.320 1.00 85.38 77 ARG A O 1
ATOM 557 N N . GLN A 1 78 ? 2.866 -2.835 19.643 1.00 78.12 78 GLN A N 1
ATOM 558 C CA . GLN A 1 78 ? 4.244 -3.302 19.801 1.00 78.12 78 GLN A CA 1
ATOM 559 C C . GLN A 1 78 ? 4.310 -4.337 20.936 1.00 78.12 78 GLN A C 1
ATOM 561 O O . GLN A 1 78 ? 3.818 -4.103 22.035 1.00 78.12 78 GLN A O 1
ATOM 566 N N . GLY A 1 79 ? 4.861 -5.517 20.645 1.00 68.56 79 GLY A N 1
ATOM 567 C CA . GLY A 1 79 ? 4.993 -6.616 21.611 1.00 68.56 79 GLY A CA 1
ATOM 568 C C . GLY A 1 79 ? 3.774 -7.538 21.768 1.00 68.56 79 GLY A C 1
ATOM 569 O O . GLY A 1 79 ? 3.941 -8.647 22.258 1.00 68.56 79 GLY A O 1
ATOM 570 N N . MET A 1 80 ? 2.579 -7.157 21.298 1.00 73.12 80 MET A N 1
ATOM 571 C CA . MET A 1 80 ? 1.379 -8.024 21.308 1.00 73.12 80 MET A CA 1
ATOM 572 C C . MET A 1 80 ? 1.171 -8.812 20.006 1.00 73.12 80 MET A C 1
ATOM 574 O O . MET A 1 80 ? 0.226 -9.590 19.907 1.00 73.12 80 MET A O 1
ATOM 578 N N . GLY A 1 81 ? 2.041 -8.599 19.015 1.00 66.88 81 GLY A N 1
ATOM 579 C CA . GLY A 1 81 ? 1.939 -9.198 17.689 1.00 66.88 81 GLY A CA 1
ATOM 580 C C . GLY A 1 81 ? 0.865 -8.511 16.845 1.00 66.88 81 GLY A C 1
ATOM 581 O O . GLY A 1 81 ? -0.330 -8.611 17.119 1.00 66.88 81 GLY A O 1
ATOM 582 N N . LEU A 1 82 ? 1.303 -7.799 15.808 1.00 76.94 82 LEU A N 1
ATOM 583 C CA . LEU A 1 82 ? 0.481 -7.607 14.617 1.00 76.94 82 LEU A CA 1
ATOM 584 C C . LEU A 1 82 ? 0.878 -8.685 13.619 1.00 76.94 82 LEU A C 1
ATOM 586 O O . LEU A 1 82 ? 2.070 -8.982 13.480 1.00 76.94 82 LEU A O 1
ATOM 590 N N . ALA A 1 83 ? -0.101 -9.249 12.920 1.00 75.00 83 ALA A N 1
ATOM 591 C CA . ALA A 1 83 ? 0.180 -10.162 11.828 1.00 75.00 83 ALA A CA 1
ATOM 592 C C . ALA A 1 83 ? 1.072 -9.444 10.798 1.00 75.00 83 ALA A C 1
ATOM 594 O O . ALA A 1 83 ? 0.730 -8.333 10.374 1.00 75.00 83 ALA A O 1
ATOM 595 N N . PRO A 1 84 ? 2.195 -10.052 10.371 1.00 73.69 84 PRO A N 1
ATOM 596 C CA . PRO A 1 84 ? 3.019 -9.484 9.319 1.00 73.69 84 PRO A CA 1
ATOM 597 C C . PRO A 1 84 ? 2.171 -9.145 8.089 1.00 73.69 84 PRO A C 1
ATOM 599 O O . PRO A 1 84 ? 1.221 -9.862 7.739 1.00 73.69 84 PRO A O 1
ATOM 602 N N . VAL A 1 85 ? 2.506 -8.033 7.436 1.00 74.44 85 VAL A N 1
ATOM 603 C CA . VAL A 1 85 ? 1.959 -7.736 6.112 1.00 74.44 85 VAL A CA 1
ATOM 604 C C . VAL A 1 85 ? 2.615 -8.714 5.153 1.00 74.44 85 VAL A C 1
ATOM 606 O O . VAL A 1 85 ? 3.805 -8.599 4.866 1.00 74.44 85 VAL A O 1
ATOM 609 N N . VAL A 1 86 ? 1.847 -9.707 4.713 1.00 78.31 86 VAL A N 1
ATOM 610 C CA . VAL A 1 86 ? 2.275 -10.614 3.651 1.00 78.31 86 VAL A CA 1
ATOM 611 C C . VAL A 1 86 ? 2.300 -9.794 2.372 1.00 78.31 86 VAL A C 1
ATOM 613 O O . VAL A 1 86 ? 1.275 -9.250 1.967 1.00 78.31 86 VAL A O 1
ATOM 616 N N . ARG A 1 87 ? 3.486 -9.655 1.786 1.00 79.19 87 ARG A N 1
ATOM 617 C CA . ARG A 1 87 ? 3.646 -9.025 0.480 1.00 79.19 87 ARG A CA 1
ATOM 618 C C . ARG A 1 87 ? 3.422 -10.075 -0.591 1.00 79.19 87 ARG A C 1
ATOM 620 O O . ARG A 1 87 ? 3.889 -11.203 -0.443 1.00 79.19 87 ARG A O 1
ATOM 627 N N . ASP A 1 88 ? 2.715 -9.700 -1.646 1.00 83.44 88 ASP A N 1
ATOM 628 C CA . ASP A 1 88 ? 2.586 -10.550 -2.819 1.00 83.44 88 ASP A CA 1
ATOM 629 C C . ASP A 1 88 ? 3.893 -10.497 -3.615 1.00 83.44 88 ASP A C 1
ATOM 631 O O . ASP A 1 88 ? 4.218 -9.483 -4.238 1.00 83.44 88 ASP A O 1
ATOM 635 N N . SER A 1 89 ? 4.647 -11.596 -3.576 1.00 83.62 89 SER A N 1
ATOM 636 C CA . SER A 1 89 ? 5.925 -11.730 -4.276 1.00 83.62 89 SER A CA 1
ATOM 637 C C . SER A 1 89 ? 5.789 -11.689 -5.797 1.00 83.62 89 SER A C 1
ATOM 639 O O . SER A 1 89 ? 6.792 -11.521 -6.481 1.00 83.62 89 SER A O 1
ATOM 641 N N . LEU A 1 90 ? 4.574 -11.866 -6.324 1.00 85.94 90 LEU A N 1
ATOM 642 C CA . LEU A 1 90 ? 4.276 -11.789 -7.750 1.00 85.94 90 LEU A CA 1
ATOM 643 C C . LEU A 1 90 ? 3.556 -10.491 -8.127 1.00 85.94 90 LEU A C 1
ATOM 645 O O . LEU A 1 90 ? 3.148 -10.349 -9.275 1.00 85.94 90 LEU A O 1
ATOM 649 N N . SER A 1 91 ? 3.423 -9.528 -7.215 1.00 86.31 91 SER A N 1
ATOM 650 C CA . SER A 1 91 ? 2.886 -8.214 -7.574 1.00 86.31 91 SER A CA 1
ATOM 651 C C . SER A 1 91 ? 3.820 -7.476 -8.537 1.00 86.31 91 SER A C 1
ATOM 653 O O . SER A 1 91 ? 5.041 -7.574 -8.416 1.00 86.31 91 SER A O 1
ATOM 655 N N . GLU A 1 92 ? 3.263 -6.690 -9.464 1.00 86.06 92 GLU A N 1
ATOM 656 C CA . GLU A 1 92 ? 4.051 -5.887 -10.417 1.00 86.06 92 GLU A CA 1
ATOM 657 C C . GLU A 1 92 ? 5.064 -4.970 -9.715 1.00 86.06 92 GLU A C 1
ATOM 659 O O . GLU A 1 92 ? 6.180 -4.785 -10.194 1.00 86.06 92 GLU A O 1
ATOM 664 N N . ASP A 1 93 ? 4.699 -4.424 -8.553 1.00 84.56 93 ASP A N 1
ATOM 665 C CA . ASP A 1 93 ? 5.576 -3.564 -7.761 1.00 84.56 93 ASP A CA 1
ATOM 666 C C . ASP A 1 93 ? 6.789 -4.326 -7.197 1.00 84.56 93 ASP A C 1
ATOM 668 O O . ASP A 1 93 ? 7.915 -3.832 -7.293 1.00 84.56 93 ASP A O 1
ATOM 672 N N . GLU A 1 94 ? 6.593 -5.528 -6.639 1.00 88.44 94 GLU A N 1
ATOM 673 C CA . GLU A 1 94 ? 7.700 -6.364 -6.147 1.00 88.44 94 GLU A CA 1
ATOM 674 C C . GLU A 1 94 ? 8.537 -6.922 -7.309 1.00 88.44 94 GLU A C 1
ATOM 676 O O . GLU A 1 94 ? 9.765 -6.924 -7.228 1.00 88.44 94 GLU A O 1
ATOM 681 N N . GLN A 1 95 ? 7.911 -7.309 -8.425 1.00 90.25 95 GLN A N 1
ATOM 682 C CA . GLN A 1 95 ? 8.627 -7.734 -9.631 1.00 90.25 95 GLN A CA 1
ATOM 683 C C . GLN A 1 95 ? 9.521 -6.613 -10.176 1.00 90.25 95 GLN A C 1
ATOM 685 O O . GLN A 1 95 ? 10.711 -6.827 -10.408 1.00 90.25 95 GLN A O 1
ATOM 690 N N . ARG A 1 96 ? 8.984 -5.394 -10.313 1.00 87.62 96 ARG A N 1
ATOM 691 C CA . ARG A 1 96 ? 9.745 -4.219 -10.757 1.00 87.62 96 ARG A CA 1
ATOM 692 C C . ARG A 1 96 ? 10.908 -3.917 -9.817 1.00 87.62 96 ARG A C 1
ATOM 694 O O . ARG A 1 96 ? 12.010 -3.663 -10.287 1.00 87.62 96 ARG A O 1
ATOM 701 N N . LEU A 1 97 ? 10.689 -3.998 -8.504 1.00 88.75 97 LEU A N 1
ATOM 702 C CA . LEU A 1 97 ? 11.743 -3.803 -7.506 1.00 88.75 97 LEU A CA 1
ATOM 703 C C . LEU A 1 97 ? 12.864 -4.844 -7.636 1.00 88.75 97 LEU A C 1
ATOM 705 O O . LEU A 1 97 ? 14.041 -4.510 -7.493 1.00 88.75 97 LEU A O 1
ATOM 709 N N . VAL A 1 98 ? 12.516 -6.109 -7.886 1.00 90.81 98 VAL A N 1
ATOM 710 C CA . VAL A 1 98 ? 13.497 -7.177 -8.125 1.00 90.81 98 VAL A CA 1
ATOM 711 C C . VAL A 1 98 ? 14.306 -6.888 -9.386 1.00 90.81 98 VAL A C 1
ATOM 713 O O . VAL A 1 98 ? 15.534 -6.965 -9.336 1.00 90.81 98 VAL A O 1
ATOM 716 N N . LEU A 1 99 ? 13.646 -6.505 -10.481 1.00 88.25 99 LEU A N 1
ATOM 717 C CA . LEU A 1 99 ? 14.318 -6.162 -11.735 1.00 88.25 99 LEU A CA 1
ATOM 718 C C . LEU A 1 99 ? 15.238 -4.944 -11.574 1.00 88.25 99 LEU A C 1
ATOM 720 O O . LEU A 1 99 ? 16.388 -4.988 -11.996 1.00 88.25 99 LEU A O 1
ATOM 724 N N . GLU A 1 100 ? 14.784 -3.894 -10.889 1.00 87.44 100 GLU A N 1
ATOM 725 C CA . GLU A 1 100 ? 15.582 -2.695 -10.615 1.00 87.44 100 GLU A CA 1
ATOM 726 C C . GLU A 1 100 ? 16.833 -3.017 -9.782 1.00 87.44 100 GLU A C 1
ATOM 728 O O . GLU A 1 100 ? 17.926 -2.525 -10.065 1.00 87.44 100 GLU A O 1
ATOM 733 N N . ARG A 1 101 ? 16.707 -3.895 -8.780 1.00 88.75 101 ARG A N 1
ATOM 734 C CA . ARG A 1 101 ? 17.848 -4.355 -7.970 1.00 88.75 101 ARG A CA 1
ATOM 735 C C . ARG A 1 101 ? 18.810 -5.238 -8.759 1.00 88.75 101 ARG A C 1
ATOM 737 O O . ARG A 1 101 ? 20.017 -5.157 -8.539 1.00 88.75 101 ARG A O 1
ATOM 744 N N . GLY A 1 102 ? 18.279 -6.078 -9.642 1.00 89.50 102 GLY A N 1
ATOM 745 C CA . GLY A 1 102 ? 19.041 -6.976 -10.509 1.00 89.50 102 GLY A CA 1
ATOM 746 C C . GLY A 1 102 ? 19.637 -6.302 -11.745 1.00 89.50 102 GLY A C 1
ATOM 747 O O . GLY A 1 102 ? 20.402 -6.940 -12.460 1.00 89.50 102 GLY A O 1
ATOM 748 N N . ALA A 1 103 ? 19.326 -5.026 -11.988 1.00 89.69 103 ALA A N 1
ATOM 749 C CA . ALA A 1 103 ? 19.747 -4.311 -13.186 1.00 89.69 103 ALA A CA 1
ATOM 750 C C . ALA A 1 103 ? 21.273 -4.165 -13.303 1.00 89.69 103 ALA A C 1
ATOM 752 O O . ALA A 1 103 ? 21.783 -4.011 -14.403 1.00 89.69 103 ALA A O 1
ATOM 753 N N . ASN A 1 104 ? 22.029 -4.209 -12.204 1.00 89.44 104 ASN A N 1
ATOM 754 C CA . ASN A 1 104 ? 23.482 -4.039 -12.253 1.00 89.44 104 ASN A CA 1
ATOM 755 C C . ASN A 1 104 ? 24.206 -5.384 -12.421 1.00 89.44 104 ASN A C 1
ATOM 757 O O . ASN A 1 104 ? 24.260 -6.187 -11.491 1.00 89.44 104 ASN A O 1
ATOM 761 N N . VAL A 1 105 ? 24.840 -5.588 -13.575 1.00 85.56 105 VAL A N 1
ATOM 762 C CA . VAL A 1 105 ? 25.635 -6.774 -13.918 1.00 85.56 105 VAL A CA 1
ATOM 763 C C . VAL A 1 105 ? 27.037 -6.328 -14.324 1.00 85.56 105 VAL A C 1
ATOM 765 O O . VAL A 1 105 ? 27.201 -5.538 -15.246 1.00 85.56 105 VAL A O 1
ATOM 768 N N . ASN A 1 106 ? 28.075 -6.812 -13.635 1.00 86.44 106 ASN A N 1
ATOM 769 C CA . ASN A 1 106 ? 29.481 -6.470 -13.921 1.00 86.44 106 ASN A CA 1
ATOM 770 C C . ASN A 1 106 ? 29.773 -4.953 -13.965 1.00 86.44 106 ASN A C 1
ATOM 772 O O . ASN A 1 106 ? 30.585 -4.487 -14.758 1.00 86.44 106 ASN A O 1
ATOM 776 N N . GLY A 1 107 ? 29.098 -4.175 -13.112 1.00 83.25 107 GLY A N 1
ATOM 777 C CA . GLY A 1 107 ? 29.231 -2.714 -13.071 1.00 83.25 107 GLY A CA 1
ATOM 778 C C . GLY A 1 107 ? 28.454 -1.974 -14.163 1.00 83.25 107 GLY A C 1
ATOM 779 O O . GLY A 1 107 ? 28.467 -0.743 -14.157 1.00 83.25 107 GLY A O 1
ATOM 780 N N . LEU A 1 108 ? 27.759 -2.703 -15.043 1.00 83.50 108 LEU A N 1
ATOM 781 C CA . LEU A 1 108 ? 26.876 -2.158 -16.066 1.00 83.50 108 LEU A CA 1
ATOM 782 C C . LEU A 1 108 ? 25.414 -2.239 -15.621 1.00 83.50 108 LEU A C 1
ATOM 784 O O . LEU A 1 108 ? 24.975 -3.276 -15.130 1.00 83.50 108 LEU A O 1
ATOM 788 N N . ARG A 1 109 ? 24.647 -1.165 -15.817 1.00 85.12 109 ARG A N 1
ATOM 789 C CA . ARG A 1 109 ? 23.194 -1.161 -15.614 1.00 85.12 109 ARG A CA 1
ATOM 790 C C . ARG A 1 109 ? 22.516 -1.629 -16.897 1.00 85.12 109 ARG A C 1
ATOM 792 O O . ARG A 1 109 ? 22.563 -0.934 -17.911 1.00 85.12 109 ARG A O 1
ATOM 799 N N . VAL A 1 110 ? 21.874 -2.783 -16.837 1.00 84.25 110 VAL A N 1
ATOM 800 C CA . VAL A 1 110 ? 20.979 -3.311 -17.863 1.00 84.25 110 VAL A CA 1
ATOM 801 C C . VAL A 1 110 ? 19.636 -2.578 -17.742 1.00 84.25 110 VAL A C 1
ATOM 803 O O . VAL A 1 110 ? 19.050 -2.584 -16.656 1.00 84.25 110 VAL A O 1
ATOM 806 N N . PRO A 1 111 ? 19.161 -1.893 -18.798 1.00 80.19 111 PRO A N 1
ATOM 807 C CA . PRO A 1 111 ? 17.872 -1.208 -18.763 1.00 80.19 111 PRO A CA 1
ATOM 808 C C . PRO A 1 111 ? 16.723 -2.215 -18.655 1.00 80.19 111 PRO A C 1
ATOM 810 O O . PRO A 1 111 ? 16.833 -3.357 -19.108 1.00 80.19 111 PRO A O 1
ATOM 813 N N . LEU A 1 112 ? 15.602 -1.786 -18.071 1.00 77.94 112 LEU A N 1
ATOM 814 C CA . LEU A 1 112 ? 14.369 -2.570 -18.157 1.00 77.94 112 LEU A CA 1
ATOM 815 C C . LEU A 1 112 ? 13.921 -2.652 -19.620 1.00 77.94 112 LEU A C 1
ATOM 817 O O . LEU A 1 112 ? 14.165 -1.735 -20.400 1.00 77.94 112 LEU A O 1
ATOM 821 N N . TRP A 1 113 ? 13.224 -3.727 -19.986 1.00 73.62 113 TRP A N 1
ATOM 822 C CA . TRP A 1 113 ? 12.771 -3.934 -21.367 1.00 73.62 113 TRP A CA 1
ATOM 823 C C . TRP A 1 113 ? 11.901 -2.773 -21.882 1.00 73.62 113 TRP A C 1
ATOM 825 O O . TRP A 1 113 ? 12.076 -2.312 -23.002 1.00 73.62 113 TRP A O 1
ATOM 835 N N . GLU A 1 114 ? 11.061 -2.219 -21.005 1.00 68.31 114 GLU A N 1
ATOM 836 C CA . GLU A 1 114 ? 10.207 -1.049 -21.264 1.00 68.31 114 GLU A CA 1
ATOM 837 C C . GLU A 1 114 ? 10.978 0.291 -21.301 1.00 68.31 114 GLU A C 1
ATOM 839 O O . GLU A 1 114 ? 10.487 1.279 -21.840 1.00 68.31 114 GLU A O 1
ATOM 844 N N . GLU A 1 115 ? 12.190 0.360 -20.733 1.00 65.56 115 GLU A N 1
ATOM 845 C CA . GLU A 1 115 ? 13.063 1.548 -20.811 1.00 65.56 115 GLU A CA 1
ATOM 846 C C . GLU A 1 115 ? 13.819 1.606 -22.160 1.00 65.56 115 GLU A C 1
ATOM 848 O O . GLU A 1 115 ? 14.361 2.651 -22.523 1.00 65.56 115 GLU A O 1
ATOM 853 N N . GLY A 1 116 ? 13.853 0.496 -22.911 1.00 53.81 116 GLY A N 1
ATOM 854 C CA . GLY A 1 116 ? 14.702 0.286 -24.090 1.00 53.81 116 GLY A CA 1
ATOM 855 C C . GLY A 1 116 ? 14.334 1.071 -25.354 1.00 53.81 116 GLY A C 1
ATOM 856 O O . GLY A 1 116 ? 15.155 1.148 -26.265 1.00 53.81 116 GLY A O 1
ATOM 857 N N . GLU A 1 117 ? 13.153 1.692 -25.428 1.00 53.22 117 GLU A N 1
ATOM 858 C CA . GLU A 1 117 ? 12.734 2.465 -26.613 1.00 53.22 117 GLU A CA 1
ATOM 859 C C . GLU A 1 117 ? 13.017 3.975 -26.498 1.00 53.22 117 GLU A C 1
ATOM 861 O O . GLU A 1 117 ? 12.907 4.729 -27.469 1.00 53.22 117 GLU A O 1
ATOM 866 N N . GLY A 1 118 ? 13.433 4.443 -25.318 1.00 47.62 118 GLY A N 1
ATOM 867 C CA . GLY A 1 118 ? 13.734 5.845 -25.065 1.00 47.62 118 GLY A CA 1
ATOM 868 C C . GLY A 1 118 ? 15.210 6.171 -25.271 1.00 47.62 118 GLY A C 1
ATOM 869 O O . GLY A 1 118 ? 16.009 6.049 -24.347 1.00 47.62 118 GLY A O 1
ATOM 870 N N . LEU A 1 119 ? 15.566 6.727 -26.431 1.00 47.78 119 LEU A N 1
ATOM 871 C CA . LEU A 1 119 ? 16.864 7.371 -26.730 1.00 47.78 119 LEU A CA 1
ATOM 872 C C . LEU A 1 119 ? 17.229 8.567 -25.797 1.00 47.78 119 LEU A C 1
ATOM 874 O O . LEU A 1 119 ? 18.056 9.401 -26.159 1.00 47.78 119 LEU A O 1
ATOM 878 N N . GLY A 1 120 ? 16.610 8.700 -24.619 1.00 47.75 120 GLY A N 1
ATOM 879 C CA . GLY A 1 120 ? 16.721 9.856 -23.723 1.00 47.75 120 GLY A CA 1
ATOM 880 C C . GLY A 1 120 ? 17.587 9.665 -22.472 1.00 47.75 120 GLY A C 1
ATOM 881 O O . GLY A 1 120 ? 18.104 10.657 -21.962 1.00 47.75 120 GLY A O 1
ATOM 882 N N . ASP A 1 121 ? 17.793 8.434 -21.987 1.00 47.84 121 ASP A N 1
ATOM 883 C CA . ASP A 1 121 ? 18.472 8.203 -20.693 1.00 47.84 121 ASP A CA 1
ATOM 884 C C . ASP A 1 121 ? 19.864 7.557 -20.798 1.00 47.84 121 ASP A C 1
ATOM 886 O O . ASP A 1 121 ? 20.600 7.496 -19.809 1.00 47.84 121 ASP A O 1
ATOM 890 N N . VAL A 1 122 ? 20.293 7.182 -22.009 1.00 49.00 122 VAL A N 1
ATOM 891 C CA . VAL A 1 122 ? 21.613 6.572 -22.283 1.00 49.00 122 VAL A CA 1
ATOM 892 C C . VAL A 1 122 ? 22.781 7.493 -21.878 1.00 49.00 122 VAL A C 1
ATOM 894 O O . VAL A 1 122 ? 23.884 7.027 -21.616 1.00 49.00 122 VAL A O 1
ATOM 897 N N . GLN A 1 123 ? 22.556 8.806 -21.750 1.00 49.59 123 GLN A N 1
ATOM 898 C CA . GLN A 1 123 ? 23.598 9.774 -21.381 1.00 49.59 123 GLN A CA 1
ATOM 899 C C . GLN A 1 123 ? 23.760 10.050 -19.878 1.00 49.59 123 GLN A C 1
ATOM 901 O O . GLN A 1 123 ? 24.737 10.702 -19.508 1.00 49.59 123 GLN A O 1
ATOM 906 N N . ARG A 1 124 ? 22.874 9.581 -18.983 1.00 50.94 124 ARG A N 1
ATOM 907 C CA . ARG A 1 124 ? 23.001 9.904 -17.540 1.00 50.94 124 ARG A CA 1
ATOM 908 C C . ARG A 1 124 ? 23.888 8.961 -16.739 1.00 50.94 124 ARG A C 1
ATOM 910 O O . ARG A 1 124 ? 24.329 9.330 -15.654 1.00 50.94 124 ARG A O 1
ATOM 917 N N . LEU A 1 125 ? 24.161 7.765 -17.245 1.00 53.78 125 LEU A N 1
ATOM 918 C CA . LEU A 1 125 ? 24.967 6.766 -16.556 1.00 53.78 125 LEU A CA 1
ATOM 919 C C . LEU A 1 125 ? 25.972 6.223 -17.566 1.00 53.78 125 LEU A C 1
ATOM 921 O O . LEU A 1 125 ? 25.609 5.411 -18.408 1.00 53.78 125 LEU A O 1
ATOM 925 N N . GLY A 1 126 ? 27.245 6.618 -17.465 1.00 59.00 126 GLY A N 1
ATOM 926 C CA . GLY A 1 126 ? 28.345 6.081 -18.292 1.00 59.00 126 GLY A CA 1
ATOM 927 C C . GLY A 1 126 ? 28.578 4.566 -18.153 1.00 59.00 126 GLY A C 1
ATOM 928 O O . GLY A 1 126 ? 29.531 4.032 -18.708 1.00 59.00 126 GLY A O 1
ATOM 929 N N . ASN A 1 127 ? 27.697 3.887 -17.419 1.00 67.12 127 ASN A N 1
ATOM 930 C CA . ASN A 1 127 ? 27.695 2.472 -17.105 1.00 67.12 127 ASN A CA 1
ATOM 931 C C . ASN A 1 127 ? 26.466 1.761 -17.704 1.00 67.12 127 ASN A C 1
ATOM 933 O O . ASN A 1 127 ? 26.178 0.635 -17.316 1.00 67.12 127 ASN A O 1
ATOM 937 N N . ALA A 1 128 ? 25.670 2.396 -18.568 1.00 73.88 128 ALA A N 1
ATOM 938 C CA . ALA A 1 128 ? 24.559 1.707 -19.222 1.00 73.88 128 ALA A CA 1
ATOM 939 C C . ALA A 1 128 ? 25.098 0.583 -20.125 1.00 73.88 128 ALA A C 1
ATOM 941 O O . ALA A 1 128 ? 26.023 0.804 -20.909 1.00 73.88 128 ALA A O 1
ATOM 942 N N . TYR A 1 129 ? 24.539 -0.625 -20.009 1.00 74.25 129 TYR A N 1
ATOM 943 C CA . TYR A 1 129 ? 24.865 -1.714 -20.926 1.00 74.25 129 TYR A CA 1
ATOM 944 C C . TYR A 1 129 ? 24.403 -1.333 -22.337 1.00 74.25 129 TYR A C 1
ATOM 946 O O . TYR A 1 129 ? 23.220 -1.080 -22.562 1.00 74.25 129 TYR A O 1
ATOM 954 N N . MET A 1 130 ? 25.345 -1.290 -23.276 1.00 74.12 130 MET A N 1
ATOM 955 C CA . MET A 1 130 ? 25.072 -1.208 -24.706 1.00 74.12 130 MET A CA 1
ATOM 956 C C . MET A 1 130 ? 25.344 -2.587 -25.292 1.00 74.12 130 MET A C 1
ATOM 958 O O . MET A 1 130 ? 26.442 -3.110 -25.108 1.00 74.12 130 MET A O 1
ATOM 962 N N . ASP A 1 131 ? 24.350 -3.164 -25.963 1.00 72.75 131 ASP A N 1
ATOM 963 C CA . ASP A 1 131 ? 24.496 -4.442 -26.654 1.00 72.75 131 ASP A CA 1
ATOM 964 C C . ASP A 1 131 ? 25.575 -4.314 -27.752 1.00 72.75 131 ASP A C 1
ATOM 966 O O . ASP A 1 131 ? 25.371 -3.562 -28.713 1.00 72.75 131 ASP A O 1
ATOM 970 N N . PRO A 1 132 ? 26.739 -4.981 -27.609 1.00 71.75 132 PRO A N 1
ATOM 971 C CA . PRO A 1 132 ? 27.833 -4.877 -28.570 1.00 71.75 132 PRO A CA 1
ATOM 972 C C . PRO A 1 132 ? 27.523 -5.588 -29.892 1.00 71.75 132 PRO A C 1
ATOM 974 O O . PRO A 1 132 ? 28.110 -5.236 -30.917 1.00 71.75 132 PRO A O 1
ATOM 977 N N . ASP A 1 133 ? 26.611 -6.559 -29.874 1.00 74.88 133 ASP A N 1
ATOM 978 C CA . ASP A 1 133 ? 26.229 -7.344 -31.046 1.00 74.88 133 ASP A CA 1
ATOM 979 C C . ASP A 1 133 ? 25.080 -6.673 -31.820 1.00 74.88 133 ASP A C 1
ATOM 981 O O . ASP A 1 133 ? 24.868 -6.946 -33.007 1.00 74.88 133 ASP A O 1
ATOM 985 N N . GLY A 1 134 ? 24.402 -5.718 -31.174 1.00 66.94 134 GLY A N 1
ATOM 986 C CA . GLY A 1 134 ? 23.280 -4.973 -31.721 1.00 66.94 134 GLY A CA 1
ATOM 987 C C . GLY A 1 134 ? 22.061 -5.857 -31.985 1.00 66.94 134 GLY A C 1
ATOM 988 O O . GLY A 1 134 ? 22.012 -7.036 -31.641 1.00 66.94 134 GLY A O 1
ATOM 989 N N . LEU A 1 135 ? 21.047 -5.286 -32.640 1.00 70.38 135 LEU A N 1
ATOM 990 C CA . LEU A 1 135 ? 19.880 -6.063 -33.055 1.00 70.38 135 LEU A 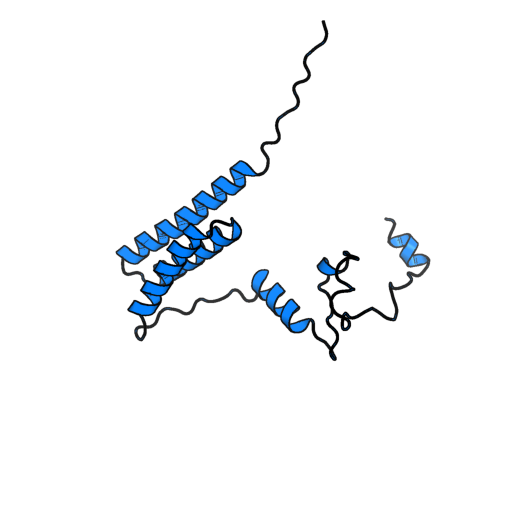CA 1
ATOM 991 C C . LEU A 1 135 ? 20.311 -7.250 -33.925 1.00 70.38 135 LEU A C 1
ATOM 993 O O . LEU A 1 135 ? 20.972 -7.073 -34.953 1.00 70.38 135 LEU A O 1
ATOM 997 N N . LEU A 1 136 ? 19.879 -8.448 -33.520 1.00 72.62 136 LEU A N 1
ATOM 998 C CA . LEU A 1 136 ? 20.052 -9.676 -34.287 1.00 72.62 136 LEU A CA 1
ATOM 999 C C . LEU A 1 136 ? 19.617 -9.436 -35.734 1.00 72.62 136 LEU A C 1
ATOM 1001 O O . LEU A 1 136 ? 18.452 -9.146 -36.011 1.00 72.62 136 LEU A O 1
ATOM 1005 N N . LYS A 1 137 ? 20.563 -9.568 -36.668 1.00 77.69 137 LYS A N 1
ATOM 1006 C CA . LYS A 1 137 ? 20.253 -9.530 -38.096 1.00 77.69 137 LYS A CA 1
ATOM 1007 C C . LYS A 1 137 ? 19.446 -10.775 -38.427 1.00 77.69 137 LYS A C 1
ATOM 1009 O O . LYS A 1 137 ? 19.975 -11.887 -38.385 1.00 77.69 137 LYS A O 1
ATOM 1014 N N . LEU A 1 138 ? 18.166 -10.577 -38.719 1.00 82.25 138 LEU A N 1
ATOM 1015 C CA . LEU A 1 138 ? 17.291 -11.654 -39.149 1.00 82.25 138 LEU A CA 1
ATOM 1016 C C . LEU A 1 138 ? 17.820 -12.244 -40.460 1.00 82.25 138 LEU A C 1
ATOM 1018 O O . LEU A 1 138 ? 18.340 -11.541 -41.326 1.00 82.25 138 LEU A O 1
ATOM 1022 N N . SER A 1 139 ? 17.711 -13.561 -40.601 1.00 84.88 139 SER A N 1
ATOM 1023 C CA . SER A 1 139 ? 17.945 -14.205 -41.892 1.00 84.88 139 SER A CA 1
ATOM 1024 C C . SER A 1 139 ? 16.834 -13.834 -42.889 1.00 84.88 139 SER A C 1
ATOM 1026 O O . SER A 1 139 ? 15.717 -13.522 -42.464 1.00 84.88 139 SER A O 1
ATOM 1028 N N . PRO A 1 140 ? 17.074 -13.953 -44.211 1.00 86.81 140 PRO A N 1
ATOM 1029 C CA . PRO A 1 140 ? 16.064 -13.638 -45.226 1.00 86.81 140 PRO A CA 1
ATOM 1030 C C . PRO A 1 140 ? 14.740 -14.399 -45.050 1.00 86.81 140 PRO A C 1
ATOM 1032 O O . PRO A 1 140 ? 13.676 -13.894 -45.396 1.00 86.81 140 PRO A O 1
ATOM 1035 N N . GLU A 1 141 ? 14.785 -15.615 -44.498 1.00 86.88 141 GLU A N 1
ATOM 1036 C CA . GLU A 1 141 ? 13.581 -16.413 -44.238 1.00 86.88 141 GLU 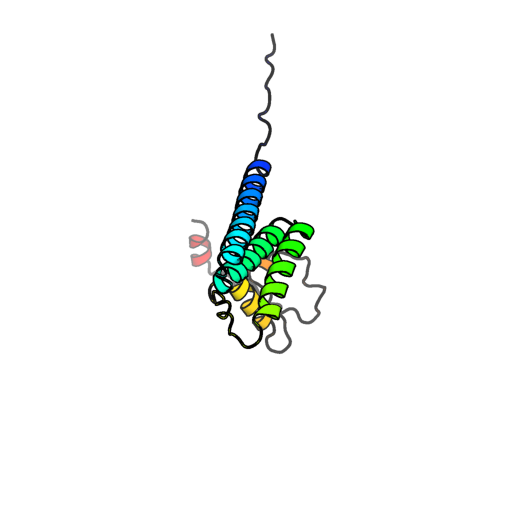A CA 1
ATOM 1037 C C . GLU A 1 141 ? 12.812 -15.935 -42.994 1.00 86.88 141 GLU A C 1
ATOM 1039 O O . GLU A 1 141 ? 11.589 -16.026 -42.956 1.00 86.88 141 GLU A O 1
ATOM 1044 N N . GLN A 1 142 ? 13.497 -15.377 -41.991 1.00 84.44 142 GLN A N 1
ATOM 1045 C CA . GLN A 1 142 ? 12.856 -14.810 -40.798 1.00 84.44 142 GLN A CA 1
ATOM 1046 C C . GLN A 1 142 ? 12.206 -13.454 -41.088 1.00 84.44 142 GLN A C 1
ATOM 1048 O O . GLN A 1 142 ? 11.120 -13.191 -40.581 1.00 84.44 142 GLN A O 1
ATOM 1053 N N . GLU A 1 143 ? 12.813 -12.629 -41.946 1.00 84.94 143 GLU A N 1
ATOM 1054 C CA . GLU A 1 143 ? 12.220 -11.360 -42.403 1.00 84.94 143 GLU A CA 1
ATOM 1055 C C . GLU A 1 143 ? 10.899 -11.578 -43.162 1.00 84.94 143 GLU A C 1
ATOM 1057 O O . GLU A 1 143 ? 9.944 -10.811 -43.015 1.00 84.94 143 GLU A O 1
ATOM 1062 N N . ARG A 1 144 ? 10.813 -12.664 -43.943 1.00 84.56 144 ARG A N 1
ATOM 1063 C CA . ARG A 1 144 ? 9.571 -13.072 -44.623 1.00 84.56 144 ARG A CA 1
ATOM 1064 C C . ARG A 1 144 ? 8.473 -13.507 -43.654 1.00 84.56 144 ARG A C 1
ATOM 1066 O O . ARG A 1 144 ? 7.301 -13.364 -43.978 1.00 84.56 144 ARG A O 1
ATOM 1073 N N . LEU A 1 145 ? 8.840 -14.060 -42.497 1.00 76.56 145 LEU A N 1
ATOM 1074 C CA . LEU A 1 145 ? 7.890 -14.533 -41.485 1.00 76.56 145 LEU A CA 1
ATOM 1075 C C . LEU A 1 145 ? 7.464 -13.433 -40.504 1.00 76.56 145 LEU A C 1
ATOM 1077 O O . LEU A 1 145 ? 6.386 -13.536 -39.934 1.00 76.56 145 LEU A O 1
ATOM 1081 N N . SER A 1 146 ? 8.272 -12.387 -40.308 1.00 75.25 146 SER A N 1
ATOM 1082 C CA . SER A 1 146 ? 7.951 -11.274 -39.399 1.00 75.25 146 SER A CA 1
ATOM 1083 C C . SER A 1 146 ? 7.007 -10.227 -39.999 1.00 75.25 146 SER A C 1
ATOM 1085 O O . SER A 1 146 ? 6.600 -9.304 -39.303 1.00 75.25 146 SER A O 1
ATOM 1087 N N . THR A 1 147 ? 6.715 -10.316 -41.299 1.00 71.25 147 THR A N 1
ATOM 1088 C CA . THR A 1 147 ? 5.847 -9.384 -42.042 1.00 71.25 147 THR A CA 1
ATOM 1089 C C . THR A 1 147 ? 4.397 -9.866 -42.178 1.00 71.25 147 THR A C 1
ATOM 1091 O O . THR A 1 147 ? 3.604 -9.208 -42.855 1.00 71.25 147 THR A O 1
ATOM 1094 N N . VAL A 1 148 ? 4.051 -10.988 -41.539 1.00 50.34 148 VAL A N 1
ATOM 1095 C CA . VAL A 1 148 ? 2.698 -11.573 -41.477 1.00 50.34 148 VAL A CA 1
ATOM 1096 C C . VAL A 1 148 ? 2.054 -11.249 -40.136 1.00 50.34 148 VAL A C 1
ATOM 1098 O O . VAL A 1 148 ? 0.861 -10.875 -40.150 1.00 50.34 148 VAL A O 1
#